Protein AF-A0A7J9K551-F1 (afdb_monomer_lite)

Secondary structure (DSSP, 8-state):
-EE--GGGS-GGGSGGG-SS--SSS---EE------SSS------B-SSEEEEEEEEEEEEEETTEEEEEEEEEEEEESSTTSPEEEEEEEEEEEE-HHHHHHHHHHHHHTT--

Foldseek 3Di:
DFEDQPLADDLVVVQVRAPDNDPPPDGDYHYDQCPPPDDDNDGFQDYPFWGWDWDDDWDFDDDVPDGFWIWIKTWTFGDDPPPGHTDPDMDIDIDTDPVNVVVVVVVVVVVVVD

InterPro domains:
  IPR003441 NAC domain [PF02365] (2-96)
  IPR003441 NAC domain [PS51005] (1-114)
  IPR036093 NAC domain superfamily [G3DSA:2.170.150.80] (1-111)
  IPR036093 NAC domain superfamily [SSF101941] (2-101)

Sequence (114 aa):
MAEVDIYKHEPWDLSDKAKLQTRDQEWYFFSLLDKKYGNGGRMNRATNQGYWKATGKDREVRHNTQLIGMKKTLVFHSGRAPDGMRTNWVMHEYRLVEEELEKIGALQVTDLIN

Organism: NCBI:txid34283

Structure (mmCIF, N/CA/C/O backbone):
data_AF-A0A7J9K551-F1
#
_entry.id   AF-A0A7J9K551-F1
#
loop_
_atom_site.group_PDB
_atom_site.id
_atom_site.type_symbol
_atom_site.label_atom_id
_atom_site.label_alt_id
_atom_site.label_comp_id
_atom_site.label_asym_id
_atom_site.label_entity_id
_atom_site.label_seq_id
_atom_site.pdbx_PDB_ins_code
_atom_site.Cartn_x
_atom_site.Cartn_y
_atom_site.Cartn_z
_atom_site.occupancy
_atom_site.B_iso_or_equiv
_atom_site.auth_seq_id
_atom_site.auth_comp_id
_atom_site.auth_asym_id
_atom_site.auth_atom_id
_atom_site.pdbx_PDB_model_num
ATOM 1 N N . MET A 1 1 ? -14.548 -7.848 -0.298 1.00 78.06 1 MET A N 1
ATOM 2 C CA . MET A 1 1 ? -13.239 -7.700 -0.981 1.00 78.06 1 MET A CA 1
ATOM 3 C C . MET A 1 1 ? -12.644 -9.078 -1.258 1.00 78.06 1 MET A C 1
ATOM 5 O O . MET A 1 1 ? -13.129 -10.061 -0.696 1.00 78.06 1 MET A O 1
ATOM 9 N N . ALA A 1 2 ? -11.684 -9.176 -2.179 1.00 86.69 2 ALA A N 1
ATOM 10 C CA . ALA A 1 2 ? -10.941 -10.417 -2.416 1.00 86.69 2 ALA A CA 1
ATOM 11 C C . ALA A 1 2 ? -9.833 -10.579 -1.366 1.00 86.69 2 ALA A C 1
ATOM 13 O O . ALA A 1 2 ? -9.265 -9.575 -0.943 1.00 86.69 2 ALA A O 1
ATOM 14 N N . GLU A 1 3 ? -9.536 -11.814 -0.965 1.00 88.94 3 GLU A N 1
ATOM 15 C CA . GLU A 1 3 ? -8.352 -12.129 -0.161 1.00 88.94 3 GLU A CA 1
ATOM 16 C C . GLU A 1 3 ? -7.205 -12.483 -1.106 1.00 88.94 3 GLU A C 1
ATOM 18 O O . GLU A 1 3 ? -7.324 -13.413 -1.904 1.00 88.94 3 GLU A O 1
ATOM 23 N N . VAL A 1 4 ? -6.128 -11.701 -1.074 1.00 88.75 4 VAL A N 1
ATOM 24 C CA . VAL A 1 4 ? -4.992 -11.815 -1.994 1.00 88.75 4 VAL A CA 1
ATOM 25 C C . VAL A 1 4 ? -3.711 -11.510 -1.232 1.00 88.75 4 VAL A C 1
ATOM 27 O O . VAL A 1 4 ? -3.627 -10.498 -0.544 1.00 88.75 4 VAL A O 1
ATOM 30 N N . ASP A 1 5 ? -2.691 -12.351 -1.395 1.00 88.06 5 ASP A N 1
ATOM 31 C CA . ASP A 1 5 ? -1.329 -12.030 -0.966 1.00 88.06 5 ASP A CA 1
ATOM 32 C C . ASP A 1 5 ? -0.714 -11.041 -1.965 1.00 88.06 5 ASP A C 1
ATOM 34 O O . ASP A 1 5 ? -0.123 -11.423 -2.978 1.00 88.06 5 ASP A O 1
ATOM 38 N N . ILE A 1 6 ? -0.934 -9.747 -1.717 1.00 90.06 6 ILE A N 1
ATOM 39 C CA . ILE A 1 6 ? -0.630 -8.675 -2.676 1.00 90.06 6 ILE A CA 1
ATOM 40 C C . ILE A 1 6 ? 0.854 -8.671 -3.065 1.00 90.06 6 ILE A C 1
ATOM 42 O O . ILE A 1 6 ? 1.200 -8.358 -4.201 1.00 90.06 6 ILE A O 1
ATOM 46 N N . TYR A 1 7 ? 1.740 -9.047 -2.143 1.00 87.44 7 TYR A N 1
ATOM 47 C CA . TYR A 1 7 ? 3.183 -8.987 -2.360 1.00 87.44 7 TYR A CA 1
ATOM 48 C C . TYR A 1 7 ? 3.719 -10.106 -3.265 1.00 87.44 7 TYR A C 1
ATOM 50 O O . TYR A 1 7 ? 4.868 -10.035 -3.694 1.00 87.44 7 TYR A O 1
ATOM 58 N N . LYS A 1 8 ? 2.895 -11.103 -3.614 1.00 88.94 8 LYS A N 1
ATOM 59 C CA . LYS A 1 8 ? 3.233 -12.152 -4.592 1.00 88.94 8 LYS A CA 1
ATOM 60 C C . LYS A 1 8 ? 2.854 -11.803 -6.032 1.00 88.94 8 LYS A C 1
ATOM 62 O O . LYS A 1 8 ? 3.035 -12.633 -6.922 1.00 88.94 8 LYS A O 1
ATOM 67 N N . HIS A 1 9 ? 2.316 -10.611 -6.270 1.00 92.75 9 HIS A N 1
ATOM 68 C CA . HIS A 1 9 ? 1.784 -10.211 -7.567 1.00 92.75 9 HIS A CA 1
ATOM 69 C C . HIS A 1 9 ? 2.338 -8.863 -8.012 1.00 92.75 9 HIS A C 1
ATOM 71 O O . HIS A 1 9 ? 2.590 -7.977 -7.193 1.00 92.75 9 HIS A O 1
ATOM 77 N N . GLU A 1 10 ? 2.491 -8.701 -9.324 1.00 95.88 10 GLU A N 1
ATOM 78 C CA . GLU A 1 10 ? 2.762 -7.390 -9.893 1.00 95.88 10 GLU A CA 1
ATOM 79 C C . GLU A 1 10 ? 1.494 -6.532 -9.853 1.00 95.88 10 GLU A C 1
ATOM 81 O O . GLU A 1 10 ? 0.384 -7.064 -9.939 1.00 95.88 10 GLU A O 1
ATOM 86 N N . PRO A 1 11 ? 1.612 -5.199 -9.730 1.00 95.88 11 PRO A N 1
ATOM 87 C CA . PRO A 1 11 ? 0.436 -4.352 -9.573 1.00 95.88 11 PRO A CA 1
ATOM 88 C C . PRO A 1 11 ? -0.529 -4.396 -10.766 1.00 95.88 11 PRO A C 1
ATOM 90 O O . PRO A 1 11 ? -1.736 -4.305 -10.565 1.00 95.88 11 PRO A O 1
ATOM 93 N N . TRP A 1 12 ? -0.019 -4.584 -11.987 1.00 94.75 12 TRP A N 1
ATOM 94 C CA . TRP A 1 12 ? -0.848 -4.720 -13.190 1.00 94.75 12 TRP A CA 1
ATOM 95 C C . TRP A 1 12 ? -1.602 -6.053 -13.274 1.00 94.75 12 TRP A C 1
ATOM 97 O O . TRP A 1 12 ? -2.556 -6.138 -14.034 1.00 94.75 12 TRP A O 1
ATOM 107 N N . ASP A 1 13 ? -1.236 -7.054 -12.466 1.00 94.62 13 ASP A N 1
ATOM 108 C CA . ASP A 1 13 ? -1.947 -8.338 -12.384 1.00 94.62 13 ASP A CA 1
ATOM 109 C C . ASP A 1 13 ? -3.048 -8.329 -11.304 1.00 94.62 13 ASP A C 1
ATOM 111 O O . ASP A 1 13 ? -3.779 -9.311 -11.131 1.00 94.62 13 ASP A O 1
ATOM 115 N N . LEU A 1 14 ? -3.141 -7.261 -10.499 1.00 92.19 14 LEU A N 1
ATOM 116 C CA . LEU A 1 14 ? -4.068 -7.209 -9.365 1.00 92.19 14 LEU A CA 1
ATOM 117 C C . LEU A 1 14 ? -5.514 -6.980 -9.803 1.00 92.19 14 LEU A C 1
ATOM 119 O O . LEU A 1 14 ? -6.417 -7.512 -9.157 1.00 92.19 14 LEU A O 1
ATOM 123 N N . SER A 1 15 ? -5.751 -6.237 -10.888 1.00 90.75 15 SER A N 1
ATOM 124 C CA . SER A 1 15 ? -7.105 -5.931 -11.376 1.00 90.75 15 SER A CA 1
ATOM 125 C C . SER A 1 15 ? -7.942 -7.188 -11.582 1.00 90.75 15 SER A C 1
ATOM 127 O O . SER A 1 15 ? -9.098 -7.244 -11.166 1.00 90.75 15 SER A O 1
ATOM 129 N N . ASP A 1 16 ? -7.321 -8.230 -12.129 1.00 90.56 16 ASP A N 1
ATOM 130 C CA . ASP A 1 16 ? -7.974 -9.496 -12.471 1.00 90.56 16 ASP A CA 1
ATOM 131 C C . ASP A 1 16 ? -8.333 -10.327 -11.233 1.00 90.56 16 ASP A C 1
ATOM 133 O O . ASP A 1 16 ? -9.115 -11.274 -11.302 1.00 90.56 16 ASP A O 1
ATOM 137 N N . LYS A 1 17 ? -7.773 -9.972 -10.072 1.00 89.62 17 LYS A N 1
ATOM 138 C CA . LYS A 1 17 ? -8.027 -10.633 -8.785 1.00 89.62 17 LYS A CA 1
ATOM 139 C C . LYS A 1 17 ? -9.095 -9.918 -7.967 1.00 89.62 17 LYS A C 1
ATOM 141 O O . LYS A 1 17 ? -9.505 -10.419 -6.917 1.00 89.62 17 LYS A O 1
ATOM 146 N N . ALA A 1 18 ? -9.521 -8.730 -8.385 1.00 89.56 18 ALA A N 1
ATOM 147 C CA . ALA A 1 18 ? -10.512 -7.963 -7.655 1.00 89.56 18 ALA A CA 1
ATOM 148 C C . ALA A 1 18 ? -11.904 -8.595 -7.809 1.00 89.56 18 ALA A C 1
ATOM 150 O O . ALA A 1 18 ? -12.364 -8.876 -8.910 1.00 89.56 18 ALA A O 1
ATOM 151 N N . LYS A 1 19 ? -12.618 -8.776 -6.688 1.00 85.56 19 LYS A N 1
ATOM 152 C CA . LYS A 1 19 ? -14.021 -9.240 -6.709 1.00 85.56 19 LYS A CA 1
ATOM 153 C C . LYS A 1 19 ? -14.985 -8.194 -7.274 1.00 85.56 19 LYS A C 1
ATOM 155 O O . LYS A 1 19 ? -16.055 -8.549 -7.749 1.00 85.56 19 LYS A O 1
ATOM 160 N N . LEU A 1 20 ? -14.637 -6.916 -7.149 1.00 82.12 20 LEU A N 1
ATOM 161 C CA . LEU A 1 20 ? -15.444 -5.802 -7.629 1.00 82.12 20 LEU A CA 1
ATOM 162 C C . LEU A 1 20 ? -14.693 -5.142 -8.775 1.00 82.12 20 LEU A C 1
ATOM 164 O O . LEU A 1 20 ? -13.593 -4.632 -8.573 1.00 82.12 20 LEU A O 1
ATOM 168 N N . GLN A 1 21 ? -15.298 -5.161 -9.959 1.00 75.31 21 GLN A N 1
ATOM 169 C CA . GLN A 1 21 ? -14.839 -4.346 -11.071 1.00 75.31 21 GLN A CA 1
ATOM 170 C C . GLN A 1 21 ? -15.405 -2.941 -10.893 1.00 75.31 21 GLN A C 1
ATOM 172 O O . GLN A 1 21 ? -16.618 -2.730 -10.879 1.00 75.31 21 GLN A O 1
ATOM 177 N N . THR A 1 22 ? -14.510 -1.989 -10.707 1.00 75.38 22 THR A N 1
ATOM 178 C CA . THR A 1 22 ? -14.792 -0.562 -10.588 1.00 75.38 22 THR A CA 1
ATOM 179 C C . THR A 1 22 ? -14.486 0.110 -11.928 1.00 75.38 22 THR A C 1
ATOM 181 O O . THR A 1 22 ? -13.698 -0.392 -12.730 1.00 75.38 22 THR A O 1
ATOM 184 N N . ARG A 1 23 ? -15.151 1.237 -12.215 1.00 76.19 23 ARG A N 1
ATOM 185 C CA . ARG A 1 23 ? -14.781 2.087 -13.366 1.00 76.19 23 ARG A CA 1
ATOM 186 C C . ARG A 1 23 ? -13.544 2.930 -13.071 1.00 76.19 23 ARG A C 1
ATOM 188 O O . ARG A 1 23 ? -12.831 3.322 -13.990 1.00 76.19 23 ARG A O 1
ATOM 195 N N . ASP A 1 24 ? -13.313 3.187 -11.793 1.00 80.25 24 ASP A N 1
ATOM 196 C CA . ASP A 1 24 ? -12.151 3.893 -11.287 1.00 80.25 24 ASP A CA 1
ATOM 197 C C . ASP A 1 24 ? -10.983 2.899 -11.237 1.00 80.25 24 ASP A C 1
ATOM 199 O O . ASP A 1 24 ? -11.189 1.736 -10.899 1.00 80.25 24 ASP A O 1
ATOM 203 N N . GLN A 1 25 ? -9.765 3.311 -11.596 1.00 88.31 25 GLN A N 1
ATOM 204 C CA . GLN A 1 25 ? -8.562 2.455 -11.618 1.00 88.31 25 GLN A CA 1
ATOM 205 C C . GLN A 1 25 ? -8.061 2.121 -10.193 1.00 88.31 25 GLN A C 1
ATOM 207 O O . GLN A 1 25 ? -6.891 2.303 -9.860 1.00 88.31 25 GLN A O 1
ATOM 212 N N . GLU A 1 26 ? -8.976 1.673 -9.335 1.00 92.75 26 GLU A N 1
ATOM 213 C CA . GLU A 1 26 ? -8.793 1.374 -7.924 1.00 92.75 26 GLU A CA 1
ATOM 214 C C . GLU A 1 26 ? -9.353 -0.008 -7.601 1.00 92.75 26 GLU A C 1
ATOM 216 O O . GLU A 1 26 ? -10.500 -0.326 -7.920 1.00 92.75 26 GLU A O 1
ATOM 221 N N . TRP A 1 27 ? -8.564 -0.809 -6.888 1.00 93.69 27 TRP A N 1
ATOM 222 C CA . TRP A 1 27 ? -8.934 -2.164 -6.498 1.00 93.69 27 TRP A CA 1
ATOM 223 C C . TRP A 1 27 ? -8.663 -2.387 -5.014 1.00 93.69 27 TRP A C 1
ATOM 225 O O . TRP A 1 27 ? -7.662 -1.921 -4.467 1.00 93.69 27 TRP A O 1
ATOM 235 N N . TYR A 1 28 ? -9.564 -3.123 -4.364 1.00 92.75 28 TYR A N 1
ATOM 236 C CA . TYR A 1 28 ? -9.582 -3.293 -2.914 1.00 92.75 28 TYR A CA 1
ATOM 237 C C . TYR A 1 28 ? -9.442 -4.767 -2.531 1.00 92.75 28 TYR A C 1
ATOM 239 O O . TYR A 1 28 ? -10.226 -5.624 -2.960 1.00 92.75 28 TYR A O 1
ATOM 247 N N . PHE A 1 29 ? -8.469 -5.045 -1.666 1.00 92.81 29 PHE A N 1
ATOM 248 C CA . PHE A 1 29 ? -8.091 -6.390 -1.246 1.00 92.81 29 PHE A CA 1
ATOM 249 C C . PHE A 1 29 ? -7.917 -6.455 0.267 1.00 92.81 29 PHE A C 1
ATOM 251 O O . PHE A 1 29 ? -7.464 -5.496 0.893 1.00 92.81 29 PHE A O 1
ATOM 258 N N . PHE A 1 30 ? -8.204 -7.622 0.830 1.00 91.19 30 PHE A N 1
ATOM 259 C CA . PHE A 1 30 ? -7.641 -8.033 2.105 1.00 91.19 30 PHE A CA 1
ATOM 260 C C . PHE A 1 30 ? -6.383 -8.850 1.832 1.00 91.19 30 PHE A C 1
ATOM 262 O O . PHE A 1 30 ? -6.393 -9.743 0.990 1.00 91.19 30 PHE A O 1
ATOM 269 N N . SER A 1 31 ? -5.303 -8.547 2.541 1.00 87.44 31 SER A N 1
ATOM 270 C CA . SER A 1 31 ? -4.069 -9.324 2.491 1.00 87.44 31 SER A CA 1
ATOM 271 C C . SER A 1 31 ? -3.696 -9.702 3.904 1.00 87.44 31 SER A C 1
ATOM 273 O O . SER A 1 31 ? -3.702 -8.852 4.799 1.00 87.44 31 SER A O 1
ATOM 275 N N . LEU A 1 32 ? -3.313 -10.960 4.097 1.00 79.25 32 LEU A N 1
ATOM 276 C CA . LEU A 1 32 ? -2.619 -11.337 5.315 1.00 79.25 32 LEU A CA 1
ATOM 277 C C . LEU A 1 32 ? -1.291 -10.581 5.344 1.00 79.25 32 LEU A C 1
ATOM 279 O O . LEU A 1 32 ? -0.563 -10.519 4.350 1.00 79.25 32 LEU A O 1
ATOM 283 N N . LEU A 1 33 ? -0.996 -9.958 6.480 1.00 68.69 33 LEU A N 1
ATOM 284 C CA . LEU A 1 33 ? 0.334 -9.437 6.732 1.00 68.69 33 LEU A CA 1
ATOM 285 C C . LEU A 1 33 ? 1.241 -10.635 6.983 1.00 68.69 33 LEU A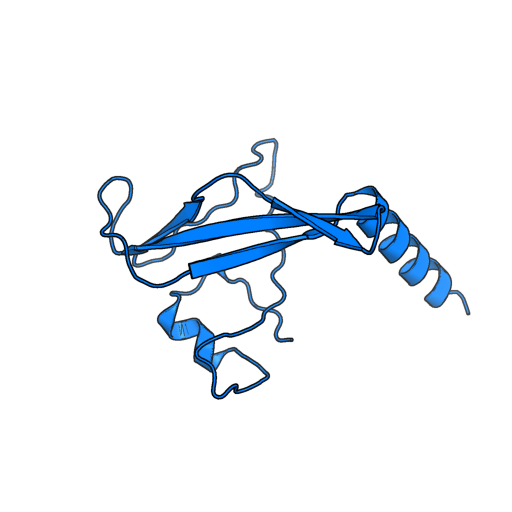 C 1
ATOM 287 O O . LEU A 1 33 ? 1.175 -11.232 8.056 1.00 68.69 33 LEU A O 1
ATOM 291 N N . ASP A 1 34 ? 2.097 -10.962 6.017 1.00 58.25 34 ASP A N 1
ATOM 292 C CA . ASP A 1 34 ? 3.205 -11.884 6.251 1.00 58.25 34 ASP A CA 1
ATOM 293 C C . ASP A 1 34 ? 4.187 -11.215 7.228 1.00 58.25 34 ASP A C 1
ATOM 295 O O . ASP A 1 34 ? 5.127 -10.498 6.858 1.00 58.25 34 ASP A O 1
ATOM 299 N N . LYS A 1 35 ? 3.909 -11.376 8.526 1.00 54.28 35 LYS A N 1
ATOM 300 C CA . LYS A 1 35 ? 4.893 -11.192 9.585 1.00 54.28 35 LYS A CA 1
ATOM 301 C C . LYS A 1 35 ? 5.873 -12.344 9.412 1.00 54.28 35 LYS A C 1
ATOM 303 O O . LYS A 1 35 ? 5.686 -13.400 10.010 1.00 54.28 35 LYS A O 1
ATOM 308 N N . LYS A 1 36 ? 6.891 -12.144 8.571 1.00 45.62 36 LYS A N 1
ATOM 309 C CA . LYS A 1 36 ? 7.972 -13.111 8.386 1.00 45.62 36 LYS A CA 1
ATOM 310 C C . LYS A 1 36 ? 8.405 -13.618 9.765 1.00 45.62 36 LYS A C 1
ATOM 312 O O . LYS A 1 36 ? 8.768 -12.816 10.625 1.00 45.62 36 LYS A O 1
ATOM 317 N N . TYR A 1 37 ? 8.296 -14.929 9.967 1.00 39.31 37 TYR A N 1
ATOM 318 C CA . TYR A 1 37 ? 8.696 -15.634 11.180 1.00 39.31 37 TYR A CA 1
ATOM 319 C C . TYR A 1 37 ? 9.979 -15.040 11.793 1.00 39.31 37 TYR A C 1
ATOM 321 O O . TYR A 1 37 ? 10.992 -14.915 11.106 1.00 39.31 37 TYR A O 1
ATOM 329 N N . GLY A 1 38 ? 9.927 -14.710 13.088 1.00 37.47 38 GLY A N 1
ATOM 330 C CA . GLY A 1 38 ? 11.090 -14.353 13.906 1.00 37.47 38 GLY A CA 1
ATOM 331 C C . GLY A 1 38 ? 11.597 -12.911 13.758 1.00 37.47 38 GLY A C 1
ATOM 332 O O . GLY A 1 38 ? 12.266 -12.564 12.791 1.00 37.47 38 GLY A O 1
ATOM 333 N N . ASN A 1 39 ? 11.343 -12.094 14.787 1.00 39.28 39 ASN A N 1
ATOM 334 C CA . ASN A 1 39 ? 12.085 -10.898 15.233 1.00 39.28 39 ASN A CA 1
ATOM 335 C C . ASN A 1 39 ? 12.446 -9.769 14.239 1.00 39.28 39 ASN A C 1
ATOM 337 O O . ASN A 1 39 ? 13.074 -8.794 14.647 1.00 39.28 39 ASN A O 1
ATOM 341 N N . GLY A 1 40 ? 12.031 -9.815 12.974 1.00 43.16 40 GLY A N 1
ATOM 342 C CA . GLY A 1 40 ? 12.272 -8.745 12.006 1.00 43.16 40 GLY A CA 1
ATOM 343 C C . GLY A 1 40 ? 10.968 -8.149 11.495 1.00 43.16 40 GLY A C 1
ATOM 344 O O . GLY A 1 40 ? 10.359 -8.713 10.595 1.00 43.16 40 GLY A O 1
ATOM 345 N N . GLY A 1 41 ? 10.556 -6.981 12.000 1.00 53.47 41 GLY A N 1
ATOM 346 C CA . GLY A 1 41 ? 9.333 -6.261 11.592 1.00 53.47 41 GLY A CA 1
ATOM 347 C C . GLY A 1 41 ? 9.300 -5.745 10.140 1.00 53.47 41 GLY A C 1
ATOM 348 O O . GLY A 1 41 ? 8.627 -4.757 9.850 1.00 53.47 41 GLY A O 1
ATOM 349 N N . ARG A 1 42 ? 10.051 -6.359 9.217 1.00 59.75 42 ARG A N 1
ATOM 350 C CA . ARG A 1 42 ? 10.185 -5.940 7.822 1.00 59.75 42 ARG A CA 1
ATOM 351 C C . ARG A 1 42 ? 9.450 -6.919 6.909 1.00 59.75 42 ARG A C 1
ATOM 353 O O . ARG A 1 42 ? 9.931 -8.015 6.645 1.00 59.75 42 ARG A O 1
ATOM 360 N N . MET A 1 43 ? 8.300 -6.485 6.400 1.00 67.81 43 MET A N 1
ATOM 361 C CA . MET A 1 43 ? 7.538 -7.208 5.376 1.00 67.81 43 MET A CA 1
ATOM 362 C C . MET A 1 43 ? 8.373 -7.333 4.095 1.00 67.81 43 MET A C 1
ATOM 364 O O . MET A 1 43 ? 9.016 -6.358 3.683 1.00 67.81 43 MET A O 1
ATOM 368 N N . ASN A 1 44 ? 8.375 -8.514 3.465 1.00 74.94 44 ASN A N 1
ATOM 369 C CA . ASN A 1 44 ? 8.944 -8.656 2.128 1.00 74.94 44 ASN A CA 1
ATOM 370 C C . ASN A 1 44 ? 8.012 -7.962 1.133 1.00 74.94 44 ASN A C 1
ATOM 372 O O . ASN A 1 44 ? 6.845 -8.311 1.015 1.00 74.94 44 ASN A O 1
ATOM 376 N N . ARG A 1 45 ? 8.541 -6.948 0.457 1.00 88.56 45 ARG A N 1
ATOM 377 C CA . ARG A 1 45 ? 7.802 -6.108 -0.487 1.00 88.56 45 ARG A CA 1
ATOM 378 C C . ARG A 1 45 ? 8.329 -6.227 -1.913 1.00 88.56 45 ARG A C 1
ATOM 380 O O . ARG A 1 45 ? 7.961 -5.414 -2.755 1.00 88.56 45 ARG A O 1
ATOM 387 N N . ALA A 1 46 ? 9.231 -7.174 -2.159 1.00 91.81 46 ALA A N 1
ATOM 388 C CA . ALA A 1 46 ? 9.725 -7.474 -3.492 1.00 91.81 46 ALA A CA 1
ATOM 389 C C . ALA A 1 46 ? 8.756 -8.411 -4.218 1.00 91.81 46 ALA A C 1
ATOM 391 O O . ALA A 1 46 ? 8.266 -9.372 -3.628 1.00 91.81 46 ALA A O 1
ATOM 392 N N . THR A 1 47 ? 8.532 -8.125 -5.492 1.00 92.25 47 THR A N 1
ATOM 393 C CA . THR A 1 47 ? 7.856 -8.992 -6.457 1.00 92.25 47 THR A CA 1
ATOM 394 C C . THR A 1 47 ? 8.909 -9.569 -7.414 1.00 92.25 47 THR A C 1
ATOM 396 O O . THR A 1 47 ? 10.113 -9.390 -7.205 1.00 92.25 47 THR A O 1
ATOM 399 N N . ASN A 1 48 ? 8.489 -10.273 -8.466 1.00 93.69 48 ASN A N 1
ATOM 400 C CA . ASN A 1 48 ? 9.422 -10.799 -9.464 1.00 93.69 48 ASN A CA 1
ATOM 401 C C . ASN A 1 48 ? 10.035 -9.678 -10.322 1.00 93.69 48 ASN A C 1
ATOM 403 O O . ASN A 1 48 ? 11.212 -9.731 -10.670 1.00 93.69 48 ASN A O 1
ATOM 407 N N . GLN A 1 49 ? 9.243 -8.656 -10.653 1.00 96.62 49 GLN A N 1
ATOM 408 C CA . GLN A 1 49 ? 9.622 -7.577 -11.568 1.00 96.62 49 GLN A CA 1
ATOM 409 C C . GLN A 1 49 ? 9.864 -6.234 -10.876 1.00 96.62 49 GLN A C 1
ATOM 411 O O . GLN A 1 49 ? 10.152 -5.243 -11.550 1.00 96.62 49 GLN A O 1
ATOM 416 N N . GLY A 1 50 ? 9.777 -6.163 -9.549 1.00 96.88 50 GLY A N 1
ATOM 417 C CA . GLY A 1 50 ? 9.967 -4.909 -8.838 1.00 96.88 50 GLY A CA 1
ATOM 418 C C . GLY A 1 50 ? 9.831 -5.006 -7.329 1.00 96.88 50 GLY A C 1
ATOM 419 O O . GLY A 1 50 ? 10.056 -6.047 -6.712 1.00 96.88 50 GLY A O 1
ATOM 420 N N . TYR A 1 51 ? 9.525 -3.874 -6.704 1.00 95.81 51 TYR A N 1
ATOM 421 C CA . TYR A 1 51 ? 9.320 -3.795 -5.264 1.00 95.81 51 TYR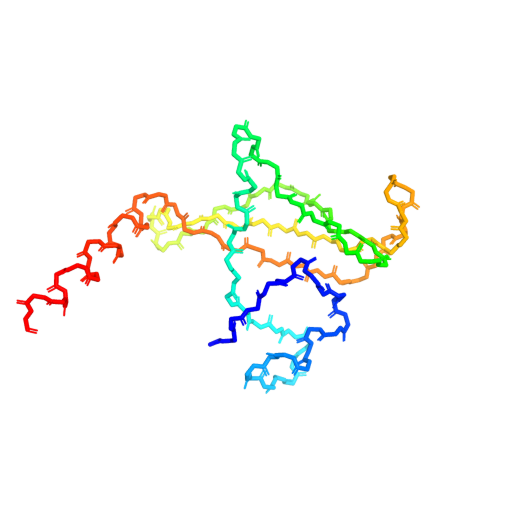 A CA 1
ATOM 422 C C . TYR A 1 51 ? 8.457 -2.603 -4.858 1.00 95.81 51 TYR A C 1
ATOM 424 O O . TYR A 1 51 ? 8.502 -1.524 -5.452 1.00 95.81 51 TYR A O 1
ATOM 432 N N . TRP A 1 52 ? 7.716 -2.773 -3.766 1.00 95.31 52 TRP A N 1
ATOM 433 C CA . TRP A 1 52 ? 6.951 -1.709 -3.130 1.00 95.31 52 TRP A CA 1
ATOM 434 C C . TRP A 1 52 ? 7.802 -0.941 -2.122 1.00 95.31 52 TRP A C 1
ATOM 436 O O . TRP A 1 52 ? 8.277 -1.481 -1.117 1.00 95.31 52 TRP A O 1
ATOM 446 N N . LYS A 1 53 ? 7.956 0.362 -2.359 1.00 94.62 53 LYS A N 1
ATOM 447 C CA . LYS A 1 53 ? 8.689 1.283 -1.491 1.00 94.62 53 LYS A CA 1
ATOM 448 C C . LYS A 1 53 ? 7.711 2.179 -0.740 1.00 94.62 53 LYS A C 1
ATOM 450 O O . LYS A 1 53 ? 6.889 2.851 -1.355 1.00 94.62 53 LYS A O 1
ATOM 455 N N . ALA A 1 54 ? 7.812 2.210 0.590 1.00 94.56 54 ALA A N 1
ATOM 456 C CA . ALA A 1 54 ? 7.048 3.158 1.398 1.00 94.56 54 ALA A CA 1
ATOM 457 C C . ALA A 1 54 ? 7.437 4.602 1.036 1.00 94.56 54 ALA A C 1
ATOM 459 O O . ALA 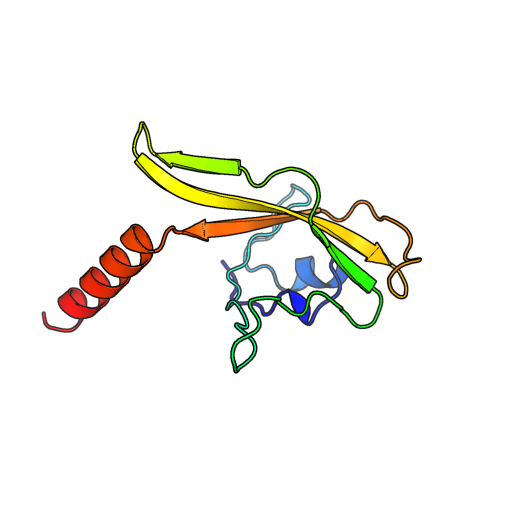A 1 54 ? 8.619 4.897 0.848 1.00 94.56 54 ALA A O 1
ATOM 460 N N . THR A 1 55 ? 6.448 5.487 0.949 1.00 95.25 55 THR A N 1
ATOM 461 C CA . THR A 1 55 ? 6.641 6.907 0.646 1.00 95.25 55 THR A CA 1
ATOM 462 C C . THR A 1 55 ? 5.835 7.783 1.598 1.00 95.25 55 THR A C 1
ATOM 464 O O . THR A 1 55 ? 4.709 7.450 1.972 1.00 95.25 55 THR A O 1
ATOM 467 N N . GLY A 1 56 ? 6.420 8.919 1.975 1.00 95.50 56 GLY A N 1
ATOM 468 C CA . GLY A 1 56 ? 5.829 9.850 2.929 1.00 95.50 56 GLY A CA 1
ATOM 469 C C . GLY A 1 56 ? 5.754 9.306 4.359 1.00 95.50 56 GLY A C 1
ATOM 470 O O . GLY A 1 56 ? 6.293 8.249 4.690 1.00 95.50 56 GLY A O 1
ATOM 471 N N . LYS A 1 57 ? 5.086 10.077 5.218 1.00 95.06 57 LYS A N 1
ATOM 472 C CA . LYS A 1 57 ? 4.788 9.699 6.601 1.00 95.06 57 LYS A CA 1
ATOM 473 C C . LYS A 1 57 ? 3.487 8.896 6.643 1.00 95.06 57 LYS A C 1
ATOM 475 O O . LYS A 1 57 ? 2.524 9.251 5.960 1.00 95.06 57 LYS A O 1
ATOM 480 N N . ASP A 1 58 ? 3.451 7.854 7.470 1.00 95.06 58 ASP A N 1
ATOM 481 C CA . ASP A 1 58 ? 2.210 7.137 7.774 1.00 95.06 58 ASP A CA 1
ATOM 482 C C . ASP A 1 58 ? 1.163 8.112 8.337 1.00 95.06 58 ASP A C 1
ATOM 484 O O . ASP A 1 58 ? 1.483 9.014 9.118 1.00 95.06 58 ASP A O 1
ATOM 488 N N . ARG A 1 59 ? -0.093 7.939 7.923 1.00 97.62 59 ARG A N 1
ATOM 489 C CA . ARG A 1 59 ? -1.213 8.793 8.330 1.00 97.62 59 ARG A CA 1
ATOM 490 C C . ARG A 1 59 ? -2.110 8.050 9.303 1.00 97.62 59 ARG A C 1
ATOM 492 O O . ARG A 1 59 ? -2.403 6.879 9.092 1.00 97.62 59 ARG A O 1
ATOM 499 N N . GLU A 1 60 ? -2.575 8.744 10.329 1.00 97.38 60 GLU A N 1
ATOM 500 C CA . GLU A 1 60 ? -3.622 8.228 11.205 1.00 97.38 60 GLU A CA 1
ATOM 501 C C . GLU A 1 60 ? -4.942 8.104 10.443 1.00 97.38 60 GLU A C 1
ATOM 503 O O . GLU A 1 60 ? -5.289 8.950 9.613 1.00 97.38 60 GLU A O 1
ATOM 508 N N . VAL A 1 61 ? -5.681 7.046 10.750 1.00 97.25 61 VAL A N 1
ATOM 509 C CA . VAL A 1 61 ? -7.060 6.839 10.324 1.00 97.25 61 VAL A CA 1
ATOM 510 C C . VAL A 1 61 ? -7.909 6.930 11.578 1.00 97.25 61 VAL A C 1
ATOM 512 O O . VAL A 1 61 ? -7.745 6.137 12.506 1.00 97.25 61 VAL A O 1
ATOM 515 N N . ARG A 1 62 ? -8.787 7.931 11.619 1.00 96.06 62 ARG A N 1
ATOM 516 C CA . ARG A 1 62 ? -9.647 8.202 12.768 1.00 96.06 62 ARG A CA 1
ATOM 517 C C . ARG A 1 62 ? -11.112 8.052 12.395 1.00 96.06 62 ARG A C 1
ATOM 519 O O . ARG A 1 62 ? -11.516 8.462 11.310 1.00 96.06 62 ARG A O 1
ATOM 526 N N . HIS A 1 63 ? -11.889 7.508 13.321 1.00 93.94 63 HIS A N 1
ATOM 527 C CA . HIS A 1 63 ? -13.340 7.626 13.323 1.00 93.94 63 HIS A CA 1
ATOM 528 C C . HIS A 1 63 ? -13.706 8.603 14.441 1.00 93.94 63 HIS A C 1
ATOM 530 O O . HIS A 1 63 ? -13.470 8.330 15.618 1.00 93.94 63 HIS A O 1
ATOM 536 N N . ASN A 1 64 ? -14.201 9.786 14.071 1.00 94.00 64 ASN A N 1
ATOM 537 C CA . ASN A 1 64 ? -14.300 10.938 14.972 1.00 94.00 64 ASN A CA 1
ATOM 538 C C . ASN A 1 64 ? -12.939 11.261 15.622 1.00 94.00 64 ASN A C 1
ATOM 540 O O . ASN A 1 64 ? -11.956 11.524 14.929 1.00 94.00 64 ASN A O 1
ATOM 544 N N . THR A 1 65 ? -12.865 11.238 16.952 1.00 93.38 65 THR A N 1
ATOM 545 C CA . THR A 1 65 ? -11.641 11.472 17.728 1.00 93.38 65 THR A CA 1
ATOM 546 C C . THR A 1 65 ? -10.849 10.192 17.993 1.00 93.38 65 THR A C 1
ATOM 548 O O . THR A 1 65 ? -9.694 10.283 18.405 1.00 93.38 65 THR A O 1
ATOM 551 N N . GLN A 1 66 ? -11.410 9.010 17.730 1.00 94.56 66 GLN A N 1
ATOM 552 C CA . GLN A 1 66 ? -10.778 7.725 18.022 1.00 94.56 66 GLN A CA 1
ATOM 553 C C . GLN A 1 66 ? -9.810 7.327 16.907 1.00 94.56 66 GLN A C 1
ATOM 555 O O . GLN A 1 66 ? -10.171 7.315 15.730 1.00 94.56 66 GLN A O 1
ATOM 560 N N . LEU A 1 67 ? -8.574 6.986 17.277 1.00 95.38 67 LEU A N 1
ATOM 561 C CA . LEU A 1 67 ? -7.606 6.380 16.367 1.00 95.38 67 LEU A CA 1
ATOM 562 C C . LEU A 1 67 ? -7.998 4.922 16.134 1.00 95.38 67 LEU A C 1
ATOM 564 O O . LEU A 1 67 ? -7.923 4.119 17.054 1.00 95.38 67 LEU A O 1
ATOM 568 N N . ILE A 1 68 ? -8.398 4.590 14.909 1.00 96.06 68 ILE A N 1
ATOM 569 C CA . ILE A 1 68 ? -8.818 3.228 14.552 1.00 96.06 68 ILE A CA 1
ATOM 570 C C . ILE A 1 68 ? -7.763 2.493 13.729 1.00 96.06 68 ILE A C 1
ATOM 572 O O . ILE A 1 68 ? -7.768 1.269 13.647 1.00 96.06 68 ILE A O 1
ATOM 576 N N . GLY A 1 69 ? -6.824 3.219 13.121 1.00 95.00 69 GLY A N 1
ATOM 577 C CA . GLY A 1 69 ? -5.806 2.598 12.294 1.00 95.00 69 GLY A CA 1
ATOM 578 C C . GLY A 1 69 ? -4.760 3.554 11.753 1.00 95.00 69 GLY A C 1
ATOM 579 O O . GLY A 1 69 ? -4.738 4.747 12.049 1.00 95.00 69 GLY A O 1
ATOM 580 N N . MET A 1 70 ? -3.902 3.002 10.905 1.00 95.38 70 MET A N 1
ATOM 581 C CA . MET A 1 70 ? -2.834 3.694 10.202 1.00 95.38 70 MET A CA 1
ATOM 582 C C . MET A 1 70 ? -2.923 3.394 8.707 1.00 95.38 70 MET A C 1
ATOM 584 O O . MET A 1 70 ? -3.162 2.257 8.302 1.00 95.38 70 MET A O 1
ATOM 588 N N . LYS A 1 71 ? -2.673 4.409 7.884 1.00 96.31 71 LYS A N 1
ATOM 589 C CA . LYS A 1 71 ? -2.538 4.318 6.431 1.00 96.31 71 LYS A CA 1
ATOM 590 C C . LYS A 1 71 ? -1.080 4.534 6.046 1.00 96.31 71 LYS A C 1
ATOM 592 O O . LYS A 1 71 ? -0.531 5.621 6.245 1.00 96.31 71 LYS A O 1
ATOM 597 N N . LYS A 1 72 ? -0.473 3.527 5.428 1.00 95.25 72 LYS A N 1
ATOM 598 C CA . LYS A 1 72 ? 0.837 3.609 4.780 1.00 95.25 72 LYS A CA 1
ATOM 599 C C . LYS A 1 72 ? 0.652 3.744 3.274 1.00 95.25 72 LYS A C 1
ATOM 601 O O . LYS A 1 72 ? -0.171 3.054 2.679 1.00 95.25 72 LYS A O 1
ATOM 606 N N . THR A 1 73 ? 1.425 4.628 2.651 1.00 97.50 73 THR A N 1
ATOM 607 C CA . THR A 1 73 ? 1.445 4.760 1.189 1.00 97.50 73 THR A CA 1
ATOM 608 C C . THR A 1 73 ? 2.707 4.122 0.639 1.00 97.50 73 THR A C 1
ATOM 610 O O . THR A 1 73 ? 3.803 4.361 1.149 1.00 97.50 73 THR A O 1
ATOM 613 N N . LEU A 1 74 ? 2.555 3.306 -0.398 1.00 96.75 74 LEU A N 1
ATOM 614 C CA . LEU A 1 74 ? 3.658 2.678 -1.107 1.00 96.75 74 LEU A CA 1
ATOM 615 C C . LEU A 1 74 ? 3.572 2.997 -2.591 1.00 96.75 74 LEU A C 1
ATOM 617 O O . LEU A 1 74 ? 2.484 3.143 -3.142 1.00 96.75 74 LEU A O 1
ATOM 621 N N . VAL A 1 75 ? 4.731 3.085 -3.229 1.00 98.00 75 VAL A N 1
ATOM 622 C CA . VAL A 1 75 ? 4.863 3.214 -4.679 1.00 98.00 75 VAL A CA 1
ATOM 623 C C . VAL A 1 75 ? 5.641 2.017 -5.186 1.00 98.00 75 VAL A C 1
ATOM 625 O O . VAL A 1 75 ? 6.652 1.633 -4.589 1.00 98.00 75 VAL A O 1
ATOM 628 N N . PHE A 1 76 ? 5.172 1.427 -6.278 1.00 98.00 76 PHE A N 1
ATOM 629 C CA . PHE A 1 76 ? 5.887 0.341 -6.925 1.00 98.00 76 PHE A CA 1
ATOM 630 C C . PHE A 1 76 ? 7.031 0.887 -7.781 1.00 98.00 76 PHE A C 1
ATOM 632 O O . PHE A 1 76 ? 6.860 1.842 -8.547 1.00 98.00 76 PHE A O 1
ATOM 639 N N . HIS A 1 77 ? 8.196 0.267 -7.658 1.00 98.19 77 HIS A N 1
ATOM 640 C CA . HIS A 1 77 ? 9.354 0.499 -8.507 1.00 98.19 77 HIS A CA 1
ATOM 641 C C . HIS A 1 77 ? 9.623 -0.759 -9.334 1.00 98.19 77 HIS A C 1
ATOM 643 O O . HIS A 1 77 ? 9.764 -1.836 -8.761 1.00 98.19 77 HIS A O 1
ATOM 649 N N . SER A 1 78 ? 9.712 -0.626 -10.658 1.00 98.06 78 SER A N 1
ATOM 650 C CA . SER A 1 78 ? 10.061 -1.726 -11.564 1.00 98.06 78 SER A CA 1
ATOM 651 C C . SER A 1 78 ? 11.576 -1.924 -11.622 1.00 98.06 78 SER A C 1
ATOM 653 O O . SER A 1 78 ? 12.327 -0.949 -11.696 1.00 98.06 78 SER A O 1
ATOM 655 N N . GLY A 1 79 ? 12.027 -3.172 -11.658 1.00 96.62 79 GLY A N 1
ATOM 656 C CA . GLY A 1 79 ? 13.437 -3.546 -11.610 1.00 96.62 79 GLY A CA 1
ATOM 657 C C . GLY A 1 79 ? 13.943 -3.802 -10.190 1.00 96.62 79 GLY A C 1
ATOM 658 O O . GLY A 1 79 ? 13.203 -3.781 -9.207 1.00 96.62 79 GLY A O 1
ATOM 659 N N . ARG A 1 80 ? 15.240 -4.084 -10.071 1.00 94.69 80 ARG A N 1
ATOM 660 C CA . ARG A 1 80 ? 15.844 -4.504 -8.803 1.00 94.69 80 ARG A CA 1
ATOM 661 C C . ARG A 1 80 ? 16.137 -3.304 -7.901 1.00 94.69 80 ARG A C 1
ATOM 663 O O . ARG A 1 80 ? 16.683 -2.302 -8.347 1.00 94.69 80 ARG A O 1
ATOM 670 N N . ALA A 1 81 ? 15.830 -3.425 -6.611 1.00 92.19 81 ALA A N 1
ATOM 671 C CA . ALA A 1 81 ? 16.252 -2.440 -5.618 1.00 92.19 81 ALA A CA 1
ATOM 672 C C . ALA A 1 81 ? 17.793 -2.383 -5.494 1.00 92.19 81 ALA A C 1
ATOM 674 O O . ALA A 1 81 ? 18.434 -3.434 -5.583 1.00 92.19 81 ALA A O 1
ATOM 675 N N . PRO A 1 82 ? 18.383 -1.208 -5.203 1.00 92.56 82 PRO A N 1
ATOM 676 C CA . PRO A 1 82 ? 17.722 0.079 -4.952 1.00 92.56 82 PRO A CA 1
ATOM 677 C C . PRO A 1 82 ? 17.438 0.916 -6.214 1.00 92.56 82 PRO A C 1
ATOM 679 O O . PRO A 1 82 ? 16.792 1.956 -6.093 1.00 92.56 82 PRO A O 1
ATOM 682 N N . ASP A 1 83 ? 17.872 0.459 -7.389 1.00 95.75 83 ASP A N 1
ATOM 683 C CA . ASP A 1 83 ? 17.924 1.247 -8.632 1.00 95.75 83 ASP A CA 1
ATOM 684 C C . ASP A 1 83 ? 16.664 1.121 -9.506 1.00 95.75 83 ASP A C 1
ATOM 686 O O . ASP A 1 83 ? 16.658 1.489 -10.680 1.00 95.75 83 ASP A O 1
ATOM 690 N N . GLY A 1 84 ? 15.574 0.590 -8.946 1.00 97.00 84 GLY A N 1
ATOM 691 C CA . GLY A 1 84 ? 14.321 0.410 -9.668 1.00 97.00 84 GLY A CA 1
ATOM 692 C C . GLY A 1 84 ? 13.675 1.737 -10.075 1.00 97.00 84 GLY A C 1
ATOM 693 O O . GLY A 1 84 ? 13.631 2.707 -9.307 1.00 97.00 84 GLY A O 1
ATOM 694 N N . MET A 1 85 ? 13.090 1.759 -11.269 1.00 98.31 85 MET A N 1
ATOM 695 C CA . MET A 1 85 ? 12.394 2.921 -11.811 1.00 98.31 85 MET A CA 1
ATOM 696 C C . MET A 1 85 ? 11.026 3.082 -11.149 1.00 98.31 85 MET A C 1
ATOM 698 O O . MET A 1 85 ? 10.225 2.150 -11.099 1.00 98.31 85 MET A O 1
ATOM 702 N N . ARG A 1 86 ? 10.741 4.283 -10.642 1.00 98.19 86 ARG A N 1
ATOM 703 C CA . ARG A 1 86 ? 9.448 4.605 -10.030 1.00 98.19 86 ARG A CA 1
ATOM 704 C C . ARG A 1 86 ? 8.324 4.478 -11.067 1.00 98.19 86 ARG A C 1
ATOM 706 O O . ARG A 1 86 ? 8.419 5.061 -12.141 1.00 98.19 86 ARG A O 1
ATOM 713 N N . THR A 1 87 ? 7.234 3.804 -10.713 1.00 98.06 87 THR A N 1
ATOM 714 C CA . THR A 1 87 ? 6.029 3.690 -11.555 1.00 98.06 87 THR A CA 1
ATOM 715 C C . THR A 1 87 ? 4.872 4.534 -11.005 1.00 98.06 87 THR A C 1
ATOM 717 O O . THR A 1 87 ? 4.998 5.164 -9.954 1.00 98.06 87 THR A O 1
ATOM 720 N N . ASN A 1 88 ? 3.727 4.545 -11.693 1.00 97.31 88 ASN A N 1
ATOM 721 C CA . ASN A 1 88 ? 2.509 5.223 -11.227 1.00 97.31 88 ASN A CA 1
ATOM 722 C C . ASN A 1 88 ? 1.618 4.355 -10.330 1.00 97.31 88 ASN A C 1
ATOM 724 O O . ASN A 1 88 ? 0.600 4.837 -9.843 1.00 97.31 88 ASN A O 1
ATOM 728 N N . TRP A 1 89 ? 2.004 3.106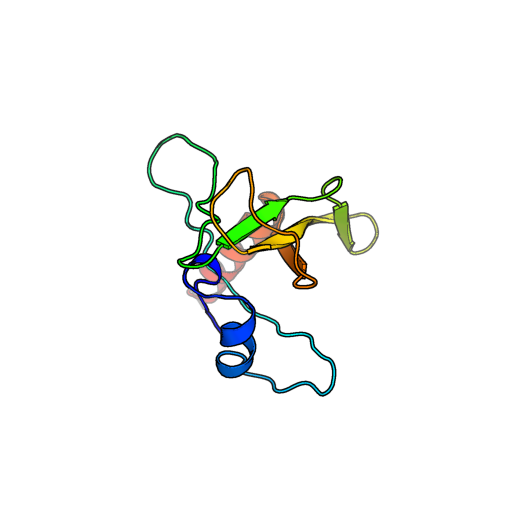 -10.071 1.00 97.75 89 TRP A N 1
ATOM 729 C CA . TRP A 1 89 ? 1.252 2.225 -9.190 1.00 97.75 89 TRP A CA 1
ATOM 730 C C . TRP A 1 89 ? 1.444 2.625 -7.730 1.00 97.75 89 TRP A C 1
ATOM 732 O O . TRP A 1 89 ? 2.566 2.675 -7.213 1.00 97.75 89 TRP A O 1
ATOM 742 N N . VAL A 1 90 ? 0.323 2.900 -7.070 1.00 97.44 90 VAL A N 1
ATOM 743 C CA . VAL A 1 90 ? 0.253 3.313 -5.670 1.00 97.44 90 VAL A CA 1
ATOM 744 C C . VAL A 1 90 ? -0.551 2.282 -4.895 1.00 97.44 90 VAL A C 1
ATOM 746 O O . VAL A 1 90 ? -1.609 1.849 -5.336 1.00 97.44 90 VAL A O 1
ATOM 749 N N . MET A 1 91 ? -0.060 1.923 -3.714 1.00 96.62 91 MET A N 1
ATOM 750 C CA . MET A 1 91 ? -0.802 1.126 -2.747 1.00 96.62 91 MET A CA 1
ATOM 751 C C . MET A 1 91 ? -1.055 1.947 -1.490 1.00 96.62 91 MET A C 1
ATOM 753 O O . MET A 1 91 ? -0.167 2.627 -0.965 1.00 96.62 91 MET A O 1
ATOM 757 N N . HIS A 1 92 ? -2.276 1.845 -0.983 1.00 96.75 92 HIS A N 1
ATOM 758 C CA . HIS A 1 92 ? -2.665 2.351 0.320 1.00 96.75 92 HIS A CA 1
ATOM 759 C C . HIS A 1 92 ? -2.920 1.172 1.253 1.00 96.75 92 HIS A C 1
ATOM 761 O O . HIS A 1 92 ? -3.967 0.536 1.198 1.00 96.75 92 HIS A O 1
ATOM 767 N N . GLU A 1 93 ? -1.940 0.877 2.100 1.00 93.88 93 GLU A N 1
ATOM 768 C CA . GLU A 1 93 ? -2.035 -0.184 3.095 1.00 93.88 93 GLU A CA 1
ATOM 769 C C . GLU A 1 93 ? -2.675 0.390 4.362 1.00 93.88 93 GLU A C 1
ATOM 771 O O . GLU A 1 93 ? -2.090 1.247 5.031 1.00 93.88 93 GLU A O 1
ATOM 776 N N . TYR A 1 94 ? -3.879 -0.077 4.680 1.00 94.06 94 TYR A N 1
ATOM 777 C CA . TYR A 1 94 ? -4.591 0.266 5.906 1.00 94.06 94 TYR A CA 1
ATOM 778 C C . TYR A 1 94 ? -4.415 -0.855 6.927 1.00 94.06 94 TYR A C 1
ATOM 780 O O . TYR A 1 94 ? -4.582 -2.029 6.601 1.00 94.06 94 TYR A O 1
ATOM 788 N N . ARG A 1 95 ? -4.080 -0.496 8.166 1.00 91.19 95 ARG A N 1
ATOM 789 C CA . ARG A 1 95 ? -3.971 -1.435 9.289 1.00 91.19 95 ARG A CA 1
ATOM 790 C C . ARG A 1 95 ? -4.713 -0.879 10.488 1.00 91.19 95 ARG A C 1
ATOM 792 O O . ARG A 1 95 ? -4.566 0.303 10.785 1.00 91.19 95 ARG A O 1
ATOM 799 N N . LEU A 1 96 ? -5.477 -1.724 11.169 1.00 91.19 96 LEU A N 1
ATOM 800 C CA . LEU A 1 96 ? -6.074 -1.368 12.451 1.00 91.19 96 LEU A CA 1
ATOM 801 C C . LEU A 1 96 ? -4.990 -1.239 13.527 1.00 91.19 96 LEU A C 1
ATOM 803 O O . LEU A 1 96 ? -3.924 -1.856 13.423 1.00 91.19 96 LEU A O 1
ATOM 807 N N . VAL A 1 97 ? -5.256 -0.418 14.542 1.00 90.19 97 VAL A N 1
ATOM 808 C CA . VAL A 1 97 ? -4.449 -0.422 15.770 1.00 90.19 97 VAL A CA 1
ATOM 809 C C . VAL A 1 97 ? -4.726 -1.694 16.576 1.00 90.19 97 VAL A C 1
ATOM 811 O O . VAL A 1 97 ? -5.776 -2.313 16.418 1.00 90.19 97 VAL A O 1
ATOM 814 N N . GLU A 1 98 ? -3.776 -2.091 17.421 1.00 84.25 98 GLU A N 1
ATOM 815 C CA . GLU A 1 98 ? -3.847 -3.339 18.198 1.00 84.25 98 GLU A CA 1
ATOM 816 C C . GLU A 1 98 ? -5.110 -3.418 19.062 1.00 84.25 98 GLU A C 1
ATOM 818 O O . GLU A 1 98 ? -5.820 -4.413 18.995 1.00 84.25 98 GLU A O 1
ATOM 823 N N . GLU A 1 99 ? -5.472 -2.323 19.735 1.00 87.00 99 GLU A N 1
ATOM 824 C CA . GLU A 1 99 ? -6.699 -2.229 20.537 1.00 87.00 99 GLU A CA 1
ATOM 825 C C . GLU A 1 99 ? -7.971 -2.564 19.729 1.00 87.00 99 GLU A C 1
ATOM 827 O O . GLU A 1 99 ? -8.862 -3.261 20.208 1.00 87.00 99 GLU A O 1
ATOM 832 N N . GLU A 1 100 ? -8.066 -2.104 18.478 1.00 86.25 100 GLU A N 1
ATOM 833 C CA . GLU A 1 100 ? -9.221 -2.399 17.620 1.00 86.25 100 GLU A CA 1
ATOM 834 C C . GLU A 1 100 ? -9.192 -3.839 17.093 1.00 86.25 100 GLU A C 1
ATOM 836 O O . GLU A 1 100 ? -10.240 -4.466 16.946 1.00 86.25 100 GLU A O 1
ATOM 841 N N . LEU A 1 101 ? -8.002 -4.396 16.843 1.00 81.56 101 LEU A N 1
ATOM 842 C CA . LEU A 1 101 ? -7.854 -5.806 16.473 1.00 81.56 101 LEU A CA 1
ATOM 843 C C . LEU A 1 101 ? -8.284 -6.732 17.614 1.00 81.56 101 LEU A C 1
ATOM 845 O O . LEU A 1 101 ? -8.980 -7.715 17.362 1.00 81.56 101 LEU A O 1
ATOM 849 N N . GLU A 1 102 ? -7.910 -6.409 18.851 1.00 83.94 102 GLU A N 1
ATOM 850 C CA . GLU A 1 102 ? -8.312 -7.155 20.045 1.00 83.94 102 GLU A CA 1
ATOM 851 C C . GLU A 1 102 ? -9.828 -7.120 20.248 1.00 83.94 102 GLU A C 1
ATOM 853 O O . GLU A 1 102 ? -10.431 -8.165 20.483 1.00 83.94 102 GLU A O 1
ATOM 858 N N . LYS A 1 103 ? -10.469 -5.955 20.074 1.00 83.31 103 LYS A N 1
ATOM 859 C CA . LYS A 1 103 ? -11.937 -5.833 20.128 1.00 83.31 103 LYS A CA 1
ATOM 860 C C . LYS A 1 103 ? -12.623 -6.715 19.088 1.00 83.31 103 LYS A C 1
ATOM 862 O O . LYS A 1 103 ? -13.569 -7.421 19.423 1.00 83.31 103 LYS A O 1
ATOM 867 N N . ILE A 1 104 ? -12.147 -6.709 17.841 1.00 80.00 104 ILE A N 1
ATOM 868 C CA . ILE A 1 104 ? -12.712 -7.558 16.779 1.00 80.00 104 ILE A CA 1
ATOM 869 C C . ILE A 1 104 ? -12.493 -9.042 17.090 1.00 80.00 104 ILE A C 1
ATOM 871 O O . ILE A 1 104 ? -13.410 -9.841 16.911 1.00 80.00 104 ILE A O 1
ATOM 875 N N . GLY A 1 105 ? -11.307 -9.414 17.579 1.00 73.19 105 GLY A N 1
ATOM 876 C CA . GLY A 1 105 ? -11.021 -10.783 18.007 1.00 73.19 105 GLY A CA 1
ATOM 877 C C . GLY A 1 105 ? -11.934 -11.234 19.149 1.00 73.19 105 GLY A C 1
ATOM 878 O O . GLY A 1 105 ? -12.463 -12.340 19.108 1.00 73.19 105 GLY A O 1
ATOM 879 N N . ALA A 1 106 ? -12.185 -10.363 20.128 1.00 62.53 106 ALA A N 1
ATOM 880 C CA . ALA A 1 106 ? -13.112 -10.629 21.223 1.00 62.53 106 ALA A CA 1
ATOM 881 C C . ALA A 1 106 ? -14.559 -10.796 20.731 1.00 62.53 106 ALA A C 1
ATOM 883 O O . ALA A 1 106 ? -15.230 -11.726 21.168 1.00 62.53 106 ALA A O 1
ATOM 884 N N . LEU A 1 107 ? -15.010 -9.961 19.785 1.00 60.25 107 LEU A N 1
ATOM 885 C CA . LEU A 1 107 ? -16.340 -10.068 19.171 1.00 60.25 107 LEU A CA 1
ATOM 886 C C . LEU A 1 107 ? -16.516 -11.392 18.409 1.00 60.25 107 LEU A C 1
ATOM 888 O O . LEU A 1 107 ? -17.510 -12.085 18.601 1.00 60.25 107 LEU A O 1
ATOM 892 N N . GLN A 1 108 ? -15.516 -11.809 17.622 1.00 55.53 108 GLN A N 1
ATOM 893 C CA . GLN A 1 108 ? -15.555 -13.102 16.926 1.00 55.53 108 GLN A CA 1
ATOM 894 C C . GLN A 1 108 ? -15.593 -14.292 17.892 1.00 55.53 108 GLN A C 1
ATOM 896 O O . GLN A 1 108 ? -16.238 -15.294 17.598 1.00 55.53 108 GLN A O 1
ATOM 901 N N . VAL A 1 109 ? -14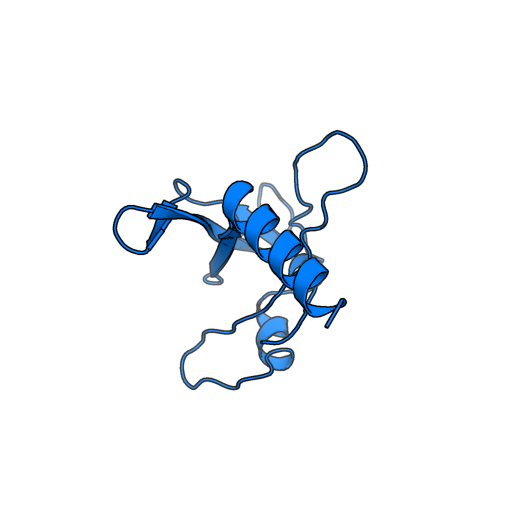.923 -14.200 19.046 1.00 50.22 109 VAL A N 1
ATOM 902 C CA . VAL A 1 109 ? -14.983 -15.248 20.076 1.00 50.22 109 VAL A CA 1
ATOM 903 C C . VAL A 1 109 ? -16.361 -15.289 20.733 1.00 50.22 109 VAL A C 1
ATOM 905 O O . VAL A 1 109 ? -16.882 -16.378 20.947 1.00 50.22 109 VAL A O 1
ATOM 908 N N . THR A 1 110 ? -16.983 -14.144 21.026 1.00 53.66 110 THR A N 1
ATOM 909 C CA . THR A 1 110 ? -18.326 -14.114 21.630 1.00 53.66 110 THR A CA 1
ATOM 910 C C . THR A 1 110 ? -19.429 -14.569 20.673 1.00 53.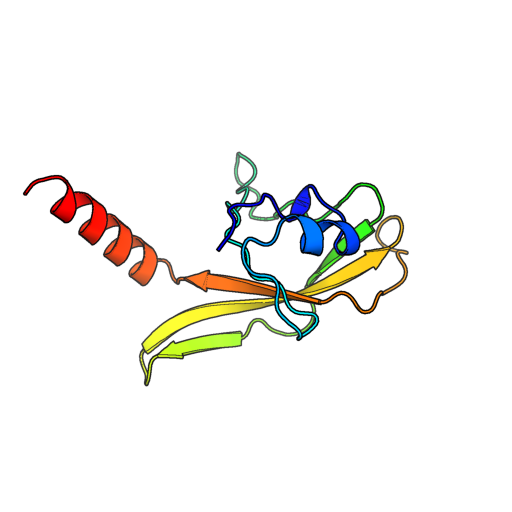66 110 THR A C 1
ATOM 912 O O . THR A 1 110 ? -20.408 -15.160 21.123 1.00 53.66 110 THR A O 1
ATOM 915 N N . ASP A 1 111 ? -19.252 -14.367 19.366 1.00 53.00 111 ASP A N 1
ATOM 916 C CA . ASP A 1 111 ? -20.214 -14.777 18.332 1.00 53.00 111 ASP A CA 1
ATOM 917 C C . ASP A 1 111 ? -20.156 -16.284 18.007 1.00 53.00 111 ASP A C 1
ATOM 919 O O . ASP A 1 111 ? -21.035 -16.801 17.324 1.00 53.00 111 ASP A O 1
ATOM 923 N N . LEU A 1 112 ? -19.149 -17.012 18.508 1.00 52.50 112 LEU A N 1
ATOM 924 C CA . LEU A 1 112 ? -19.039 -18.475 18.383 1.00 52.50 112 LEU A CA 1
ATOM 925 C C . LEU A 1 112 ? -19.661 -19.243 19.564 1.00 52.50 112 LEU A C 1
ATOM 927 O O . LEU A 1 112 ? -19.700 -20.472 19.532 1.00 52.50 112 LEU A O 1
ATOM 931 N N . ILE A 1 113 ? -20.111 -18.545 20.614 1.00 51.19 113 ILE A N 1
ATOM 932 C CA . ILE A 1 113 ? -20.648 -19.145 21.853 1.00 51.19 113 ILE A CA 1
ATOM 933 C C . ILE A 1 113 ? -22.162 -18.867 21.999 1.00 51.19 113 ILE A C 1
ATOM 935 O O . ILE A 1 113 ? -22.734 -19.111 23.057 1.00 51.19 113 ILE A O 1
ATOM 939 N N . ASN A 1 114 ? -22.839 -18.397 20.945 1.00 43.62 114 ASN A N 1
ATOM 940 C CA . ASN A 1 114 ? -24.298 -18.229 20.914 1.00 43.62 114 ASN A CA 1
ATOM 941 C C . ASN A 1 114 ? -24.938 -19.032 19.781 1.00 43.62 114 ASN A C 1
ATOM 943 O O . ASN A 1 114 ? -24.361 -19.046 18.672 1.00 43.62 114 ASN A O 1
#

pLDDT: mean 84.7, std 16.32, range [37.47, 98.31]

Radius of gyration: 16.28 Å; chains: 1; bounding box: 42×31×35 Å